Protein AF-X1CVM8-F1 (afdb_monomer_lite)

Organism: NCBI:txid412755

Foldseek 3Di:
DFDFDQDPNDTDRPVQLVQLVVLQVQLVVQLVQLVVQLVVLVVCVVVVHDRPVVSNVSSVVSNVSSPVSNVVSVVSNVVVVVVVVVVVVVVVVVVQQVQWDQDPPPRATHGHPDQAGPPPRHGD

Secondary structure (DSSP, 8-state):
-PPEEEETTEEEEHHHHHHHHHHHHHHHHHHHHHHHHHHHHHHHHHTTSPP-HHHHHHHHHHHHHHHHHHHHHHHHHHHHHHHHHHHHHHHHHHHHHHTPEEPTTT--EEPTT-SB-TTT--B-

pLDDT: mean 84.45, std 13.91, range [45.5, 97.38]

Sequence (124 aa):
MTVLATYGGKTVELRRQMIGLLFLSLGVLLLLTGLYWANIAAEETVEGLAADRPLLYSGLALAAMGFVVGVIGFFMLLLEYFRQTRDEKTEAWARQMAKWSECPECGHKNPPGFKYCGGCAVEL

Structure (mmCIF, N/CA/C/O backbone):
data_AF-X1CVM8-F1
#
_entry.id   AF-X1CVM8-F1
#
loop_
_atom_site.group_PDB
_atom_site.id
_atom_site.type_symbol
_atom_site.label_atom_id
_atom_site.label_alt_id
_atom_site.label_comp_id
_atom_site.label_asym_id
_atom_site.label_entity_id
_atom_site.label_seq_id
_atom_site.pdbx_PDB_ins_code
_atom_site.Cartn_x
_atom_site.Cartn_y
_atom_site.Cartn_z
_atom_site.occupancy
_atom_site.B_iso_or_equiv
_atom_site.auth_seq_id
_atom_site.auth_comp_id
_atom_site.auth_asym_id
_atom_site.auth_atom_id
_atom_site.pdbx_PDB_model_num
ATOM 1 N N . MET A 1 1 ? 10.966 -12.057 19.550 1.00 46.00 1 MET A N 1
ATOM 2 C CA . MET A 1 1 ? 11.123 -10.616 19.833 1.00 46.00 1 MET A CA 1
ATOM 3 C C . MET A 1 1 ? 10.453 -9.839 18.711 1.00 46.00 1 MET A C 1
ATOM 5 O O . MET A 1 1 ? 10.995 -9.765 17.615 1.00 46.00 1 MET A O 1
ATOM 9 N N . THR A 1 2 ? 9.228 -9.377 18.934 1.00 48.38 2 THR A N 1
ATOM 10 C CA . THR A 1 2 ? 8.484 -8.506 18.016 1.00 48.38 2 THR A CA 1
ATOM 11 C C . THR A 1 2 ? 8.937 -7.072 18.259 1.00 48.38 2 THR A C 1
ATOM 13 O O . THR A 1 2 ? 8.811 -6.561 19.366 1.00 48.38 2 THR A O 1
ATOM 16 N N . VAL A 1 3 ? 9.526 -6.440 17.244 1.00 53.19 3 VAL A N 1
ATOM 17 C CA . VAL A 1 3 ? 9.875 -5.017 17.303 1.00 53.19 3 VAL A CA 1
ATOM 18 C C . VAL A 1 3 ? 8.628 -4.244 16.890 1.00 53.19 3 VAL A C 1
ATOM 20 O O . VAL A 1 3 ? 8.136 -4.415 15.775 1.00 53.19 3 VAL A O 1
ATOM 23 N N . LEU A 1 4 ? 8.083 -3.452 17.807 1.00 51.94 4 LEU A N 1
ATOM 24 C CA . LEU A 1 4 ? 6.983 -2.532 17.538 1.00 51.94 4 LEU A CA 1
ATOM 25 C C . LEU A 1 4 ? 7.602 -1.166 17.252 1.00 51.94 4 LEU A C 1
ATOM 27 O O . LEU A 1 4 ? 8.305 -0.630 18.106 1.00 51.94 4 LEU A O 1
ATOM 31 N N . ALA A 1 5 ? 7.364 -0.612 16.064 1.00 53.44 5 ALA A N 1
ATOM 32 C CA . ALA A 1 5 ? 7.650 0.797 15.818 1.00 53.44 5 ALA A CA 1
ATOM 33 C C . ALA A 1 5 ? 6.342 1.580 15.870 1.00 53.44 5 ALA A C 1
ATOM 35 O O . ALA A 1 5 ? 5.317 1.152 15.331 1.00 53.44 5 ALA A O 1
ATOM 36 N N . THR A 1 6 ? 6.381 2.726 16.535 1.00 46.72 6 THR A N 1
ATOM 37 C CA . THR A 1 6 ? 5.269 3.667 16.613 1.00 46.72 6 THR A CA 1
ATOM 38 C C . THR A 1 6 ? 5.420 4.684 15.490 1.00 46.72 6 THR A C 1
ATOM 40 O O . THR A 1 6 ? 6.296 5.543 15.540 1.00 46.72 6 THR A O 1
ATOM 43 N N . TYR A 1 7 ? 4.561 4.601 14.475 1.00 45.50 7 TYR A N 1
ATOM 44 C CA . TYR A 1 7 ? 4.452 5.620 13.428 1.00 45.50 7 TYR A CA 1
ATOM 45 C C . TYR A 1 7 ? 3.064 6.257 13.542 1.00 45.50 7 TYR A C 1
ATOM 47 O O . TYR A 1 7 ? 2.054 5.554 13.512 1.00 45.50 7 TYR A O 1
ATOM 55 N N . GLY A 1 8 ? 2.992 7.571 13.776 1.00 49.44 8 GLY A N 1
ATOM 56 C CA . GLY A 1 8 ? 1.712 8.284 13.921 1.00 49.44 8 GLY A CA 1
ATOM 57 C C . GLY A 1 8 ? 0.816 7.801 15.075 1.00 49.44 8 GLY A C 1
ATOM 58 O O . GLY A 1 8 ? -0.404 7.867 14.967 1.00 49.44 8 GLY A O 1
ATOM 59 N N . GLY A 1 9 ? 1.396 7.274 16.161 1.00 53.06 9 GLY A N 1
ATOM 60 C CA . GLY A 1 9 ? 0.645 6.819 17.341 1.00 53.06 9 GLY A CA 1
ATOM 61 C C . GLY A 1 9 ? 0.039 5.413 17.243 1.00 53.06 9 GLY A C 1
ATOM 62 O O . GLY A 1 9 ? -0.608 4.975 18.190 1.00 53.06 9 GLY A O 1
ATOM 63 N N . LYS A 1 10 ? 0.267 4.675 16.148 1.00 55.75 10 LYS A N 1
ATOM 64 C CA . LYS A 1 10 ? -0.133 3.264 16.017 1.00 55.75 10 LYS A CA 1
ATOM 65 C C . LYS A 1 10 ? 1.099 2.359 16.140 1.00 55.75 10 LYS A C 1
ATOM 67 O O . LYS A 1 10 ? 2.115 2.596 15.488 1.00 55.75 10 LYS A O 1
ATOM 72 N N . THR A 1 11 ? 1.020 1.336 16.992 1.00 58.53 11 THR A N 1
ATOM 73 C CA . THR A 1 11 ? 2.029 0.271 17.095 1.00 58.53 11 THR A CA 1
ATOM 74 C C . THR A 1 11 ? 1.839 -0.687 15.929 1.00 58.53 11 THR A C 1
ATOM 76 O O . THR A 1 11 ? 0.836 -1.399 15.873 1.00 58.53 11 THR A O 1
ATOM 79 N N . VAL A 1 12 ? 2.774 -0.694 14.985 1.00 59.91 12 VAL A N 1
ATOM 80 C CA . VAL A 1 12 ? 2.725 -1.595 13.828 1.00 59.91 12 VAL A CA 1
ATOM 81 C C . VAL A 1 12 ? 3.747 -2.707 14.050 1.00 59.91 12 VAL A C 1
ATOM 83 O O . VAL A 1 12 ? 4.876 -2.434 14.470 1.00 59.91 12 VAL A O 1
ATOM 86 N N . GLU A 1 13 ? 3.374 -3.965 13.792 1.00 64.19 13 GLU A N 1
ATOM 87 C CA . GLU A 1 13 ? 4.339 -5.070 13.764 1.00 64.19 13 GLU A CA 1
ATOM 88 C C . GLU A 1 13 ? 5.354 -4.824 12.639 1.00 64.19 13 GLU A C 1
ATOM 90 O O . GLU A 1 13 ? 5.095 -5.078 11.458 1.00 64.19 13 GLU A O 1
ATOM 95 N N . LEU A 1 14 ? 6.539 -4.340 13.017 1.00 61.53 14 LEU A N 1
ATOM 96 C CA . LEU A 1 14 ? 7.576 -3.893 12.085 1.00 61.53 14 LEU A CA 1
ATOM 97 C C . LEU A 1 14 ? 8.014 -5.013 11.131 1.00 61.53 14 LEU A C 1
ATOM 99 O O . LEU A 1 14 ? 8.297 -4.781 9.958 1.00 61.53 14 LEU A O 1
ATOM 103 N N . ARG A 1 15 ? 7.993 -6.259 11.621 1.00 64.75 15 ARG A N 1
ATOM 104 C CA . ARG A 1 15 ? 8.410 -7.457 10.882 1.00 64.75 15 ARG A CA 1
ATOM 105 C C . ARG A 1 15 ? 7.601 -7.688 9.604 1.00 64.75 15 ARG A C 1
ATOM 107 O O . ARG A 1 15 ? 8.144 -8.222 8.641 1.00 64.75 15 ARG A O 1
ATOM 114 N N . ARG A 1 16 ? 6.319 -7.312 9.588 1.00 65.06 16 ARG A N 1
ATOM 115 C CA . ARG A 1 16 ? 5.413 -7.614 8.471 1.00 65.06 16 ARG A CA 1
ATOM 116 C C . ARG A 1 16 ? 5.489 -6.575 7.354 1.00 65.06 16 ARG A C 1
ATOM 118 O O . ARG A 1 16 ? 5.431 -6.940 6.185 1.00 65.06 16 ARG A O 1
ATOM 125 N N . GLN A 1 17 ? 5.718 -5.308 7.702 1.00 73.44 17 GLN A N 1
ATOM 126 C CA . GLN A 1 17 ? 5.896 -4.231 6.719 1.00 73.44 17 GLN A CA 1
ATOM 127 C C . GLN A 1 17 ? 7.284 -4.217 6.069 1.00 73.44 17 GLN A C 1
ATOM 129 O O . GLN A 1 17 ? 7.436 -3.731 4.949 1.00 73.44 17 GLN A O 1
ATOM 134 N N . MET A 1 18 ? 8.287 -4.807 6.726 1.00 82.06 18 MET A N 1
ATOM 135 C CA . MET A 1 18 ? 9.641 -4.901 6.181 1.00 82.06 18 MET A CA 1
ATOM 136 C C . MET A 1 18 ? 9.696 -5.600 4.820 1.00 82.06 18 MET A C 1
ATOM 138 O O . MET A 1 18 ? 10.467 -5.171 3.975 1.00 82.06 18 MET A O 1
ATOM 142 N N . ILE A 1 19 ? 8.886 -6.636 4.573 1.00 87.69 19 ILE A N 1
ATOM 143 C CA . ILE A 1 19 ? 8.943 -7.380 3.303 1.00 87.69 19 ILE A CA 1
ATOM 144 C C . ILE A 1 19 ? 8.546 -6.473 2.135 1.00 87.69 19 ILE A C 1
ATOM 146 O O . ILE A 1 19 ? 9.328 -6.305 1.207 1.00 87.69 19 ILE A O 1
ATOM 150 N N . GLY A 1 20 ? 7.378 -5.829 2.197 1.00 88.44 20 GLY A N 1
ATOM 151 C CA . GLY A 1 20 ? 6.937 -4.926 1.129 1.00 88.44 20 GLY A CA 1
ATOM 152 C C . GLY A 1 20 ? 7.916 -3.769 0.900 1.00 88.44 20 GLY A C 1
ATOM 153 O O . GLY A 1 20 ? 8.228 -3.440 -0.243 1.00 88.44 20 GLY A O 1
ATOM 154 N N . LEU A 1 21 ? 8.480 -3.221 1.982 1.00 91.56 21 LEU A N 1
ATOM 155 C CA . LEU A 1 21 ? 9.488 -2.162 1.914 1.00 91.56 21 LEU A CA 1
ATOM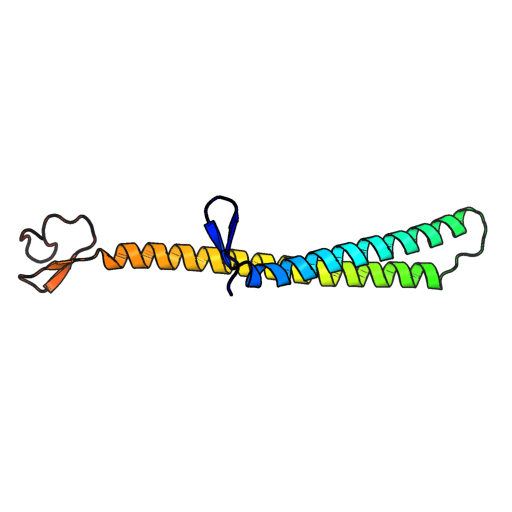 156 C C . LEU A 1 21 ? 10.803 -2.633 1.266 1.00 91.56 21 LEU A C 1
ATOM 158 O O . LEU A 1 21 ? 11.393 -1.892 0.487 1.00 91.56 21 LEU A O 1
ATOM 162 N N . LEU A 1 22 ? 11.249 -3.859 1.563 1.00 92.38 22 LEU A N 1
ATOM 163 C CA . LEU A 1 22 ? 12.454 -4.461 0.983 1.00 92.38 22 LEU A CA 1
ATOM 164 C C . LEU A 1 22 ? 12.300 -4.710 -0.519 1.00 92.38 22 LEU A C 1
ATOM 166 O O . LEU A 1 22 ? 13.210 -4.413 -1.285 1.00 92.38 22 LEU A O 1
ATOM 170 N N . PHE A 1 23 ? 11.152 -5.233 -0.954 1.00 93.75 23 PHE A N 1
ATOM 171 C CA . PHE A 1 23 ? 10.882 -5.419 -2.382 1.00 93.75 23 PHE A CA 1
ATOM 172 C C . PHE A 1 23 ? 10.791 -4.075 -3.108 1.00 93.75 23 PHE A C 1
ATOM 174 O O . PHE A 1 23 ? 11.343 -3.925 -4.195 1.00 93.75 23 PHE A O 1
ATOM 181 N N . LEU A 1 24 ? 10.160 -3.074 -2.488 1.00 93.56 24 LEU A N 1
ATOM 182 C CA . LEU A 1 24 ? 10.090 -1.731 -3.053 1.00 93.56 24 LEU A CA 1
ATOM 183 C C . LEU A 1 24 ? 11.488 -1.112 -3.208 1.00 93.56 24 LEU A C 1
ATOM 185 O O . LEU A 1 24 ? 11.818 -0.616 -4.283 1.00 93.56 24 LEU A O 1
ATOM 189 N N . SER A 1 25 ? 12.324 -1.170 -2.167 1.00 93.69 25 SER A N 1
ATOM 190 C CA . SER A 1 25 ? 13.670 -0.588 -2.201 1.00 93.69 25 SER A CA 1
ATOM 191 C C . SER A 1 25 ? 14.597 -1.319 -3.173 1.00 93.69 25 SER A C 1
ATOM 193 O O . SER A 1 25 ? 15.303 -0.667 -3.942 1.00 93.69 25 SER A O 1
ATOM 195 N N . LEU A 1 26 ? 14.552 -2.655 -3.203 1.00 95.88 26 LEU A N 1
ATOM 196 C CA . LEU A 1 26 ? 15.301 -3.463 -4.165 1.00 95.88 26 LEU A CA 1
ATOM 197 C C . LEU A 1 26 ? 14.871 -3.156 -5.605 1.00 95.88 26 LEU A C 1
ATOM 199 O O . LEU A 1 26 ? 15.721 -2.994 -6.479 1.00 95.88 26 LEU A O 1
ATOM 203 N N . GLY A 1 27 ? 13.563 -3.034 -5.846 1.00 95.19 27 GLY A N 1
ATOM 204 C CA . GLY A 1 27 ? 13.022 -2.674 -7.153 1.00 95.19 27 GLY A CA 1
ATOM 205 C C . GLY A 1 27 ? 13.506 -1.306 -7.632 1.00 95.19 27 GLY A C 1
ATOM 206 O O . GLY A 1 27 ? 13.991 -1.186 -8.756 1.00 95.19 27 GLY A O 1
ATOM 207 N N . VAL A 1 28 ? 13.464 -0.291 -6.762 1.00 96.38 28 VAL A N 1
ATOM 208 C CA . VAL A 1 28 ? 13.986 1.055 -7.063 1.00 96.38 28 VAL A CA 1
ATOM 209 C C . VAL A 1 28 ? 15.488 1.018 -7.352 1.00 96.38 28 VAL A C 1
ATOM 211 O O . VAL A 1 28 ? 15.936 1.636 -8.315 1.00 96.38 28 VAL A O 1
ATOM 214 N N . LEU A 1 29 ? 16.268 0.269 -6.569 1.00 96.94 29 LEU A N 1
ATOM 215 C CA . LEU A 1 29 ? 17.712 0.152 -6.777 1.00 96.94 29 LEU A CA 1
ATOM 216 C C . LEU A 1 29 ? 18.041 -0.464 -8.144 1.00 96.94 29 LEU A C 1
ATOM 218 O O . LEU A 1 29 ? 18.878 0.068 -8.873 1.00 96.94 29 LEU A O 1
ATOM 222 N N . LEU A 1 30 ? 17.368 -1.556 -8.510 1.00 95.75 30 LEU A N 1
ATOM 223 C CA . LEU A 1 30 ? 17.541 -2.213 -9.809 1.00 95.75 30 LEU A CA 1
ATOM 224 C C . LEU A 1 30 ? 17.087 -1.317 -10.967 1.00 95.75 30 LEU A C 1
ATOM 226 O O . LEU A 1 30 ? 17.775 -1.250 -11.984 1.00 95.75 30 LEU A O 1
ATOM 230 N N . LEU A 1 31 ? 15.977 -0.593 -10.794 1.00 95.56 31 LEU A N 1
ATOM 231 C CA . LEU A 1 31 ? 15.465 0.362 -11.776 1.00 95.56 31 LEU A CA 1
ATOM 232 C C . LEU A 1 31 ? 16.504 1.445 -12.081 1.00 95.56 31 LEU A C 1
ATOM 234 O O . LEU A 1 31 ? 16.867 1.649 -13.237 1.00 95.56 31 LEU A O 1
ATOM 238 N N . LEU A 1 32 ? 16.995 2.118 -11.037 1.00 96.88 32 LEU A N 1
ATOM 239 C CA . LEU A 1 32 ? 17.968 3.201 -11.166 1.00 96.88 32 LEU A CA 1
ATOM 240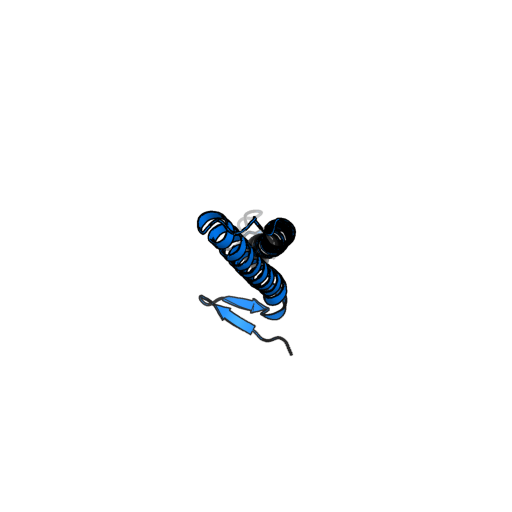 C C . LEU A 1 32 ? 19.292 2.700 -11.737 1.00 96.88 32 LEU A C 1
ATOM 242 O O . LEU A 1 32 ? 19.869 3.350 -12.603 1.00 96.88 32 LEU A O 1
ATOM 246 N N . THR A 1 33 ? 19.740 1.522 -11.301 1.00 94.50 33 THR A N 1
ATOM 247 C CA . THR A 1 33 ? 20.966 0.905 -11.816 1.00 94.50 33 THR A CA 1
ATOM 248 C C . THR A 1 33 ? 20.823 0.565 -13.301 1.00 94.50 33 THR A C 1
ATOM 250 O O . THR A 1 33 ? 21.708 0.884 -14.087 1.00 94.50 33 THR A O 1
ATOM 253 N N . GLY A 1 34 ? 19.701 -0.028 -13.717 1.00 92.81 34 GLY A N 1
ATOM 254 C CA . GLY A 1 34 ? 19.442 -0.339 -15.125 1.00 92.81 34 GLY A CA 1
ATOM 255 C C . GLY A 1 34 ? 19.361 0.904 -16.012 1.00 92.81 34 GLY A C 1
ATOM 256 O O . GLY A 1 34 ? 19.974 0.940 -17.077 1.00 92.81 34 GLY A O 1
ATOM 257 N N . LEU A 1 35 ? 18.665 1.949 -15.547 1.00 94.06 35 LEU A N 1
ATOM 258 C CA . LEU A 1 35 ? 18.577 3.233 -16.251 1.00 94.06 35 LEU A CA 1
ATOM 259 C C . LEU A 1 35 ? 19.936 3.929 -16.362 1.00 94.06 35 LEU A C 1
ATOM 261 O O . LEU A 1 35 ? 20.231 4.505 -17.403 1.00 94.06 35 LEU A O 1
ATOM 265 N N . TYR A 1 36 ? 20.772 3.845 -15.325 1.00 94.75 36 TYR A N 1
ATOM 266 C CA . TYR A 1 36 ? 22.128 4.391 -15.343 1.00 94.75 36 TYR A CA 1
ATOM 267 C C . TYR A 1 36 ? 22.983 3.752 -16.445 1.00 94.75 36 TYR A C 1
ATOM 269 O O . TYR A 1 36 ? 23.554 4.464 -17.268 1.00 94.75 36 TYR A O 1
ATOM 277 N N . TRP A 1 37 ? 23.009 2.417 -16.523 1.00 90.12 37 TRP A N 1
ATOM 278 C CA . TRP A 1 37 ? 23.749 1.708 -17.575 1.00 90.12 37 TRP A CA 1
ATOM 279 C C . TRP A 1 37 ? 23.185 1.967 -18.974 1.00 90.12 37 TRP A C 1
ATOM 281 O O . TRP A 1 37 ? 23.950 2.146 -19.919 1.00 90.12 37 TRP A O 1
ATOM 291 N N . ALA A 1 38 ? 21.858 2.038 -19.111 1.00 88.88 38 ALA A N 1
ATOM 292 C CA . ALA A 1 38 ? 21.229 2.390 -20.381 1.00 88.88 38 ALA A CA 1
ATOM 293 C C . ALA A 1 38 ? 21.589 3.819 -20.826 1.00 88.88 38 ALA A C 1
ATOM 295 O O . ALA A 1 38 ? 21.789 4.046 -22.016 1.00 88.88 38 ALA A O 1
ATOM 296 N N . ASN A 1 39 ? 21.702 4.762 -19.883 1.00 90.69 39 ASN A N 1
ATOM 297 C CA . ASN A 1 39 ? 22.106 6.135 -20.175 1.00 90.69 39 ASN A CA 1
ATOM 298 C C . ASN A 1 39 ? 23.563 6.213 -20.651 1.00 90.69 39 ASN A C 1
ATOM 300 O O . ASN A 1 39 ? 23.819 6.839 -21.672 1.00 90.69 39 ASN A O 1
ATOM 304 N N . ILE A 1 40 ? 24.491 5.516 -19.982 1.00 88.12 40 ILE A N 1
ATOM 305 C CA . ILE A 1 40 ? 25.898 5.434 -20.421 1.00 88.12 40 ILE A CA 1
ATOM 306 C C . ILE A 1 40 ? 25.987 4.882 -21.848 1.00 88.12 40 ILE A C 1
ATOM 308 O O . ILE A 1 40 ? 26.605 5.492 -22.715 1.00 88.12 40 ILE A O 1
ATOM 312 N N . ALA A 1 41 ? 25.308 3.762 -22.116 1.00 84.69 41 ALA A N 1
ATOM 313 C CA . ALA A 1 41 ? 25.314 3.153 -23.444 1.00 84.69 41 ALA A CA 1
ATOM 314 C C . ALA A 1 41 ? 24.702 4.069 -24.519 1.00 84.69 41 ALA A C 1
ATOM 316 O O . ALA A 1 41 ? 25.077 3.983 -25.686 1.00 84.69 41 ALA A O 1
ATOM 317 N N . ALA A 1 42 ? 23.748 4.930 -24.145 1.00 82.81 42 ALA A N 1
ATOM 318 C CA . ALA A 1 42 ? 23.156 5.911 -25.046 1.00 82.81 42 ALA A CA 1
ATOM 319 C C . ALA A 1 42 ? 24.116 7.072 -25.346 1.00 82.81 42 ALA A C 1
ATOM 321 O O . ALA A 1 42 ? 24.210 7.477 -26.504 1.00 82.81 42 ALA A O 1
ATOM 322 N N . GLU A 1 43 ? 24.845 7.578 -24.350 1.00 79.75 43 GLU A N 1
ATOM 323 C CA . GLU A 1 43 ? 25.826 8.663 -24.515 1.00 79.75 43 GLU A CA 1
ATOM 324 C C . GLU A 1 43 ? 26.946 8.275 -25.493 1.00 79.75 43 GLU A C 1
ATOM 326 O O . GLU A 1 43 ? 27.260 9.049 -26.400 1.00 79.75 43 GLU A O 1
ATOM 331 N N . GLU A 1 44 ? 27.441 7.034 -25.425 1.00 73.44 44 GLU A N 1
ATOM 332 C CA . GLU A 1 44 ? 28.454 6.512 -26.359 1.00 73.44 44 GLU A CA 1
ATOM 333 C C . GLU A 1 44 ? 27.993 6.529 -27.830 1.00 73.44 44 GLU A C 1
ATOM 335 O O . GLU A 1 44 ? 28.810 6.661 -28.744 1.00 73.44 44 GLU A O 1
ATOM 340 N N . THR A 1 45 ? 26.681 6.457 -28.087 1.00 65.81 45 THR A N 1
ATOM 341 C CA . THR A 1 45 ? 26.135 6.518 -29.456 1.00 65.81 45 THR A CA 1
ATOM 342 C C . THR A 1 45 ? 26.210 7.913 -30.073 1.00 65.81 45 THR A C 1
ATOM 344 O O . THR A 1 45 ? 26.292 8.045 -31.296 1.00 65.81 45 THR A O 1
ATOM 347 N N . VAL A 1 46 ? 26.169 8.956 -29.239 1.00 66.19 46 VAL A N 1
ATOM 348 C CA . VAL A 1 46 ? 26.116 10.356 -29.681 1.00 66.19 46 VAL A CA 1
ATOM 349 C C . VAL A 1 46 ? 27.510 10.850 -30.070 1.00 66.19 46 VAL A C 1
ATOM 351 O O . VAL A 1 46 ? 27.644 11.673 -30.974 1.00 66.19 46 VAL A O 1
ATOM 354 N N . GLU A 1 47 ? 28.553 10.290 -29.453 1.00 72.38 47 GLU A N 1
ATOM 355 C CA . GLU A 1 47 ? 29.959 10.604 -29.738 1.00 72.38 47 GLU A CA 1
ATOM 356 C C . GLU A 1 47 ? 30.507 9.901 -30.997 1.00 72.38 47 GLU A C 1
ATOM 358 O O . GLU A 1 47 ? 31.678 10.052 -31.345 1.00 72.38 47 GLU A O 1
ATOM 363 N N . GLY A 1 48 ? 29.667 9.155 -31.725 1.00 56.34 48 GLY A N 1
ATOM 364 C CA . GLY A 1 48 ? 30.054 8.471 -32.961 1.00 56.34 48 GLY A CA 1
ATOM 365 C C . GLY A 1 48 ? 30.770 7.133 -32.748 1.00 56.3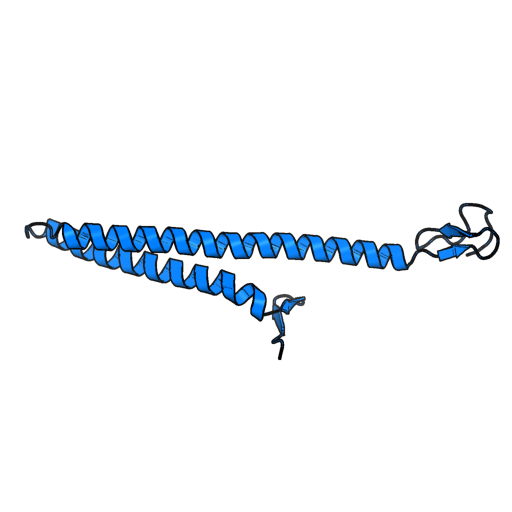4 48 GLY A C 1
ATOM 366 O O . GLY A 1 48 ? 31.228 6.535 -33.727 1.00 56.34 48 GLY A O 1
ATOM 367 N N . LEU A 1 49 ? 30.837 6.628 -31.509 1.00 63.22 49 LEU A N 1
ATOM 368 C CA . LEU A 1 49 ? 31.161 5.227 -31.247 1.00 63.22 49 LEU A CA 1
ATOM 369 C C . LEU A 1 49 ? 29.966 4.351 -31.658 1.00 63.22 49 LEU A C 1
ATOM 371 O O . LEU A 1 49 ? 28.801 4.701 -31.459 1.00 63.22 49 LEU A O 1
ATOM 375 N N . ALA A 1 50 ? 30.242 3.199 -32.273 1.00 63.41 50 ALA A N 1
ATOM 376 C CA . ALA A 1 50 ? 29.192 2.242 -32.600 1.00 63.41 50 ALA A CA 1
ATOM 377 C C . ALA A 1 50 ? 28.488 1.823 -31.304 1.00 63.41 50 ALA A C 1
ATOM 379 O O . ALA A 1 50 ? 29.131 1.282 -30.412 1.00 63.41 50 ALA A O 1
ATOM 380 N N . ALA A 1 51 ? 27.180 2.081 -31.221 1.00 65.19 51 ALA A N 1
ATOM 381 C CA . ALA A 1 51 ? 26.372 1.774 -30.050 1.00 65.19 51 ALA A CA 1
ATOM 382 C C . ALA A 1 51 ? 26.637 0.352 -29.544 1.00 65.19 51 ALA A C 1
ATOM 384 O O . ALA A 1 51 ? 26.381 -0.610 -30.283 1.00 65.19 51 ALA A O 1
ATOM 385 N N . ASP A 1 52 ? 27.075 0.212 -28.289 1.00 76.25 52 ASP A N 1
ATOM 386 C CA . ASP A 1 52 ? 27.176 -1.091 -27.638 1.00 76.25 52 ASP A CA 1
ATOM 387 C C . ASP A 1 52 ? 25.764 -1.586 -27.281 1.00 76.25 52 ASP A C 1
ATOM 389 O O . ASP A 1 52 ? 25.276 -1.517 -26.151 1.00 76.25 52 ASP A O 1
ATOM 393 N N . ARG A 1 53 ? 25.044 -2.045 -28.314 1.00 81.31 53 ARG A N 1
ATOM 394 C CA . ARG A 1 53 ? 23.673 -2.566 -28.230 1.00 81.31 53 ARG A CA 1
ATOM 395 C C . ARG A 1 53 ? 23.466 -3.558 -27.074 1.00 81.31 53 ARG A C 1
ATOM 397 O O . ARG A 1 53 ? 22.430 -3.439 -26.420 1.00 81.31 53 ARG A O 1
ATOM 404 N N . PRO A 1 54 ? 24.362 -4.528 -26.785 1.00 86.50 54 PRO A N 1
ATOM 405 C CA . PRO A 1 54 ? 24.163 -5.427 -25.647 1.00 86.50 54 PRO A CA 1
ATOM 406 C C . PRO A 1 54 ? 24.177 -4.699 -24.295 1.00 86.50 54 PRO A C 1
ATOM 408 O O . PRO A 1 54 ? 23.393 -5.067 -23.415 1.00 86.50 54 PRO A O 1
ATOM 411 N N . LEU A 1 55 ? 24.986 -3.648 -24.126 1.00 86.56 55 LEU A N 1
ATOM 412 C CA . LEU A 1 55 ? 24.994 -2.846 -22.901 1.00 86.56 55 LEU A CA 1
ATOM 413 C C . LEU A 1 55 ? 23.677 -2.073 -22.735 1.00 86.56 55 LEU A C 1
ATOM 415 O O . LEU A 1 55 ? 23.061 -2.113 -21.669 1.00 86.56 55 LEU A O 1
ATOM 419 N N . LEU A 1 56 ? 23.168 -1.479 -23.818 1.00 88.00 56 LEU A N 1
ATOM 420 C CA . LEU A 1 56 ? 21.872 -0.793 -23.810 1.00 88.00 56 LEU A CA 1
ATOM 421 C C . LEU A 1 56 ? 20.710 -1.747 -23.467 1.00 88.00 56 LEU A C 1
ATOM 423 O O . LEU A 1 56 ? 19.879 -1.439 -22.609 1.00 88.00 56 LEU A O 1
ATOM 427 N N . TYR A 1 57 ? 20.649 -2.921 -24.109 1.00 89.56 57 TYR A N 1
ATOM 428 C CA . TYR A 1 57 ? 19.580 -3.897 -23.862 1.00 89.56 57 TYR A CA 1
ATOM 429 C C . TYR A 1 57 ? 19.647 -4.505 -22.459 1.00 89.56 57 TYR A C 1
ATOM 431 O O . TYR A 1 57 ? 18.602 -4.714 -21.842 1.00 89.56 57 TYR A O 1
ATOM 439 N N . SER A 1 58 ? 20.845 -4.777 -21.939 1.00 89.31 58 SER A N 1
ATOM 440 C CA . SER A 1 58 ? 21.005 -5.302 -20.578 1.00 89.31 58 SER A CA 1
ATOM 441 C C . SER A 1 58 ? 20.620 -4.270 -19.511 1.00 89.31 58 SER A C 1
ATOM 443 O O . SER A 1 58 ? 19.923 -4.628 -18.559 1.00 89.31 58 SER A O 1
ATOM 445 N N . GLY A 1 59 ? 20.957 -2.988 -19.705 1.00 90.25 59 GLY A N 1
ATOM 446 C CA . GLY A 1 59 ? 20.506 -1.891 -18.840 1.00 90.25 59 GLY A CA 1
ATOM 447 C C . GLY A 1 59 ? 18.980 -1.748 -18.817 1.00 90.25 59 GLY A C 1
ATOM 448 O O . GLY A 1 59 ? 18.366 -1.744 -17.746 1.00 90.25 59 GLY A O 1
ATOM 449 N N . LEU A 1 60 ? 18.342 -1.737 -19.992 1.00 93.31 60 LEU A N 1
ATOM 450 C CA . LEU A 1 60 ? 16.877 -1.705 -20.110 1.00 93.31 60 LEU A CA 1
ATOM 451 C C . LEU A 1 60 ? 16.207 -2.936 -19.482 1.00 93.31 60 LEU A C 1
ATOM 453 O O . LEU A 1 60 ? 15.188 -2.800 -18.803 1.00 93.31 60 LEU A O 1
ATOM 457 N N . ALA A 1 61 ? 16.778 -4.129 -19.666 1.00 93.75 61 ALA A N 1
ATOM 458 C CA . ALA A 1 61 ? 16.266 -5.354 -19.058 1.00 93.75 61 ALA A CA 1
ATOM 459 C C . ALA A 1 61 ? 16.336 -5.297 -17.524 1.00 93.75 61 ALA A C 1
ATOM 461 O O . ALA A 1 61 ? 15.359 -5.636 -16.853 1.00 93.75 61 ALA A O 1
ATOM 462 N N . LEU A 1 62 ? 17.450 -4.817 -16.963 1.00 94.12 62 LEU A N 1
ATOM 463 C CA . LEU A 1 62 ? 17.606 -4.647 -15.518 1.00 94.12 62 LEU A CA 1
ATOM 464 C C . LEU A 1 62 ? 16.615 -3.613 -14.965 1.00 94.12 62 LEU A C 1
ATOM 466 O O . LEU A 1 62 ? 15.998 -3.844 -13.923 1.00 94.12 62 LEU A O 1
ATOM 470 N N . ALA A 1 63 ? 16.400 -2.516 -15.698 1.00 93.62 63 ALA A N 1
ATOM 471 C CA . ALA A 1 63 ? 15.419 -1.503 -15.330 1.00 93.62 63 ALA A CA 1
ATOM 472 C C . ALA A 1 63 ? 13.994 -2.079 -15.308 1.00 93.62 63 ALA A C 1
ATOM 474 O O . ALA A 1 63 ? 13.255 -1.886 -14.340 1.00 93.62 63 ALA A O 1
ATOM 475 N N . ALA A 1 64 ? 13.623 -2.854 -16.330 1.00 96.00 64 ALA A N 1
ATOM 476 C CA . ALA A 1 64 ? 12.326 -3.520 -16.397 1.00 96.00 64 ALA A CA 1
ATOM 477 C C . ALA A 1 64 ? 12.120 -4.509 -15.236 1.00 96.00 64 ALA A C 1
ATOM 479 O O . ALA A 1 64 ? 11.049 -4.526 -14.626 1.00 96.00 64 ALA A O 1
ATOM 480 N N . MET A 1 65 ? 13.145 -5.288 -14.873 1.00 96.00 65 MET A N 1
ATOM 481 C CA . MET A 1 65 ? 13.085 -6.166 -13.697 1.00 96.00 65 MET A CA 1
ATOM 482 C C . MET A 1 65 ? 12.887 -5.365 -12.408 1.00 96.00 65 MET A C 1
ATOM 484 O O . MET A 1 65 ? 12.020 -5.708 -11.603 1.00 96.00 65 MET A O 1
ATOM 488 N N . GLY A 1 66 ? 13.638 -4.273 -12.232 1.00 93.31 66 GLY A N 1
ATOM 489 C CA . GLY A 1 66 ? 13.486 -3.378 -11.086 1.00 93.31 66 GLY A CA 1
ATOM 490 C C . GLY A 1 66 ? 12.077 -2.802 -10.965 1.00 93.31 66 GLY A C 1
ATOM 491 O O . GLY A 1 66 ? 11.498 -2.812 -9.877 1.00 93.31 66 GLY A O 1
ATOM 492 N N . PHE A 1 67 ? 11.474 -2.398 -12.086 1.00 96.19 67 PHE A N 1
ATOM 493 C CA . PHE A 1 67 ? 10.086 -1.936 -12.119 1.00 96.19 67 PHE A CA 1
ATOM 494 C C . PHE A 1 67 ? 9.107 -3.011 -11.630 1.00 96.19 67 PHE A C 1
ATOM 496 O O . PHE A 1 67 ? 8.302 -2.746 -10.738 1.00 96.19 67 PHE A O 1
ATOM 503 N N . VAL A 1 68 ? 9.196 -4.238 -12.156 1.00 97.38 68 VAL A N 1
ATOM 504 C CA . VAL A 1 68 ? 8.304 -5.344 -11.760 1.00 97.38 68 VAL A CA 1
ATOM 505 C C . VAL A 1 68 ? 8.444 -5.658 -10.268 1.00 97.38 68 VAL A C 1
ATOM 507 O O . VAL A 1 68 ? 7.441 -5.755 -9.560 1.00 97.38 68 VAL A O 1
ATOM 510 N N . VAL A 1 69 ? 9.678 -5.759 -9.768 1.00 95.19 69 VAL A N 1
ATOM 511 C CA . VAL A 1 69 ? 9.959 -6.014 -8.345 1.00 95.19 69 VAL A CA 1
ATOM 512 C C . VAL A 1 69 ? 9.412 -4.885 -7.464 1.00 95.19 69 VAL A C 1
ATOM 514 O O . VAL A 1 69 ? 8.783 -5.152 -6.437 1.00 95.19 69 VAL A O 1
ATOM 517 N N . GLY A 1 70 ? 9.576 -3.631 -7.892 1.00 93.56 70 GLY A N 1
ATOM 518 C CA . GLY A 1 70 ? 9.053 -2.459 -7.192 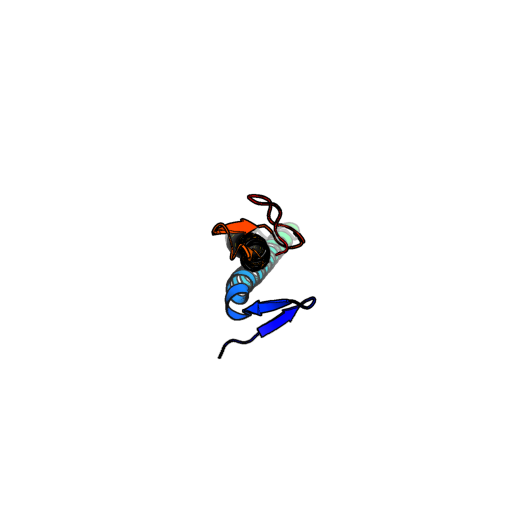1.00 93.56 70 GLY A CA 1
ATOM 519 C C . GLY A 1 70 ? 7.524 -2.440 -7.129 1.00 93.56 70 GLY A C 1
ATOM 520 O O . GLY A 1 70 ? 6.959 -2.205 -6.060 1.00 93.56 70 GLY A O 1
ATOM 521 N N . VAL A 1 71 ? 6.845 -2.759 -8.237 1.00 96.31 71 VAL A N 1
ATOM 522 C CA . VAL A 1 71 ? 5.375 -2.860 -8.289 1.00 96.31 71 VAL A CA 1
ATOM 523 C C . VAL A 1 71 ? 4.866 -3.968 -7.368 1.00 96.31 71 VAL A C 1
ATOM 525 O O . VAL A 1 71 ? 3.885 -3.756 -6.655 1.00 96.31 71 VAL A O 1
ATOM 528 N N . ILE A 1 72 ? 5.545 -5.119 -7.318 1.00 95.81 72 ILE A N 1
ATOM 529 C CA . ILE A 1 72 ? 5.204 -6.200 -6.380 1.00 95.81 72 ILE A CA 1
ATOM 530 C C . ILE A 1 72 ? 5.325 -5.706 -4.933 1.00 95.81 72 ILE A C 1
ATOM 532 O O . ILE A 1 72 ? 4.381 -5.862 -4.157 1.00 95.81 72 ILE A O 1
ATOM 536 N N . GLY A 1 73 ? 6.441 -5.063 -4.575 1.00 92.12 73 GLY A N 1
ATOM 537 C CA . GLY A 1 73 ? 6.645 -4.505 -3.234 1.00 92.12 73 GLY A CA 1
ATOM 538 C C . GLY A 1 73 ? 5.580 -3.477 -2.848 1.00 92.12 73 GLY A C 1
ATOM 539 O O . GLY A 1 73 ? 5.005 -3.552 -1.758 1.00 92.12 73 GLY A O 1
ATOM 540 N N . PHE A 1 74 ? 5.243 -2.572 -3.770 1.00 93.69 74 PHE A N 1
ATOM 541 C CA . PHE A 1 74 ? 4.169 -1.596 -3.589 1.00 93.69 74 PHE A CA 1
ATOM 542 C C . PHE A 1 74 ? 2.806 -2.269 -3.378 1.00 93.69 74 PHE A C 1
ATOM 544 O O . PHE A 1 74 ? 2.076 -1.914 -2.451 1.00 93.69 74 PHE A O 1
ATOM 551 N N . PHE A 1 75 ? 2.468 -3.271 -4.191 1.00 95.44 75 PHE A N 1
ATOM 552 C CA . PHE A 1 75 ? 1.192 -3.971 -4.075 1.00 95.44 75 PHE A CA 1
ATOM 553 C C . PHE A 1 75 ? 1.085 -4.753 -2.759 1.00 95.44 75 PHE A C 1
ATOM 555 O O . PHE A 1 75 ? 0.030 -4.743 -2.127 1.00 95.44 75 PHE A O 1
ATOM 562 N N . MET A 1 76 ? 2.177 -5.364 -2.287 1.00 92.31 76 MET A N 1
ATOM 563 C CA . MET A 1 76 ? 2.210 -6.009 -0.968 1.00 92.31 76 MET A CA 1
ATOM 564 C C . MET A 1 76 ? 1.949 -5.010 0.168 1.00 92.31 76 MET A C 1
ATOM 566 O O . MET A 1 76 ? 1.164 -5.312 1.068 1.00 92.31 76 MET A O 1
ATOM 570 N N . LEU A 1 77 ? 2.550 -3.814 0.116 1.00 91.19 77 LEU A N 1
ATOM 571 C CA . LEU A 1 77 ? 2.272 -2.745 1.086 1.00 91.19 77 LEU A CA 1
ATOM 572 C C . LEU A 1 77 ? 0.807 -2.300 1.032 1.00 91.19 77 LEU A C 1
ATOM 574 O O . LEU A 1 77 ? 0.178 -2.120 2.074 1.00 91.19 77 LEU A O 1
ATOM 578 N N . LEU A 1 78 ? 0.250 -2.166 -0.172 1.00 91.44 78 LEU A N 1
ATOM 579 C CA . LEU A 1 78 ? -1.134 -1.749 -0.372 1.00 91.44 78 LEU A CA 1
ATOM 580 C C . LEU A 1 78 ? -2.132 -2.788 0.166 1.00 91.44 78 LEU A C 1
ATOM 582 O O . LEU A 1 78 ? -3.097 -2.434 0.845 1.00 91.44 78 LEU A O 1
ATOM 586 N N . LEU A 1 79 ? -1.893 -4.077 -0.089 1.00 91.50 79 LEU A N 1
ATOM 587 C CA . LEU A 1 79 ? -2.712 -5.160 0.456 1.00 91.50 79 LEU A CA 1
ATOM 588 C C . LEU A 1 79 ? -2.663 -5.196 1.985 1.00 91.50 79 LEU A C 1
ATOM 590 O O . LEU A 1 79 ? -3.703 -5.376 2.621 1.00 91.50 79 LEU A O 1
ATOM 594 N N . GLU A 1 80 ? -1.484 -5.000 2.579 1.00 88.44 80 GLU A N 1
ATOM 595 C CA . GLU A 1 80 ? -1.352 -4.957 4.036 1.00 88.44 80 GLU A CA 1
ATOM 596 C C . GLU A 1 80 ? -2.049 -3.723 4.621 1.00 88.44 80 GLU A C 1
ATOM 598 O O . GLU A 1 80 ? -2.755 -3.840 5.621 1.00 88.44 80 GLU A O 1
ATOM 603 N N . TYR A 1 81 ? -1.955 -2.566 3.960 1.00 86.50 81 TYR A N 1
ATOM 604 C CA . TYR A 1 81 ? -2.715 -1.372 4.334 1.00 86.50 81 TYR A CA 1
ATOM 605 C C . TYR A 1 81 ? -4.229 -1.644 4.341 1.00 86.50 81 TYR A C 1
ATOM 607 O O . TYR A 1 81 ? -4.925 -1.367 5.324 1.00 86.50 81 TYR A O 1
ATOM 615 N N . PHE A 1 82 ? -4.756 -2.261 3.281 1.00 90.19 82 PHE A N 1
ATOM 616 C CA . PHE A 1 82 ? -6.170 -2.639 3.230 1.00 90.19 82 PHE A CA 1
ATOM 617 C C . PHE A 1 82 ? -6.541 -3.703 4.265 1.00 90.19 82 PHE A C 1
ATOM 619 O O . PHE A 1 82 ? -7.657 -3.703 4.786 1.00 90.19 82 PHE A O 1
ATOM 626 N N . ARG A 1 83 ? -5.628 -4.613 4.602 1.00 88.38 83 ARG A N 1
ATOM 627 C CA . ARG A 1 83 ? -5.847 -5.576 5.680 1.00 88.38 83 ARG A CA 1
ATOM 628 C C . ARG A 1 83 ? -5.947 -4.869 7.035 1.00 88.38 83 ARG A C 1
ATOM 630 O O . ARG A 1 83 ? -6.935 -5.074 7.732 1.00 88.38 83 ARG A O 1
ATOM 637 N N . GLN A 1 84 ? -5.009 -3.981 7.351 1.00 86.38 84 GLN A N 1
ATOM 638 C CA . GLN A 1 84 ? -4.992 -3.233 8.609 1.00 86.38 84 GLN A CA 1
ATOM 639 C C . GLN A 1 84 ? -6.259 -2.385 8.795 1.00 86.38 84 GLN A C 1
ATOM 641 O O . GLN A 1 84 ? -6.840 -2.364 9.877 1.00 86.38 84 GLN A O 1
ATOM 646 N N . THR A 1 85 ? -6.732 -1.724 7.735 1.00 84.25 85 THR A N 1
ATOM 647 C CA . THR A 1 85 ? -7.978 -0.937 7.800 1.00 84.25 85 THR A CA 1
ATOM 648 C C . THR A 1 85 ? -9.220 -1.801 8.038 1.00 84.25 85 THR A C 1
ATOM 650 O O . THR A 1 85 ? -10.155 -1.354 8.708 1.00 84.25 85 THR A O 1
ATOM 653 N N . ARG A 1 86 ? -9.253 -3.042 7.529 1.00 88.00 86 ARG A N 1
ATOM 654 C CA . ARG A 1 86 ? -10.322 -4.001 7.859 1.00 88.00 86 ARG A CA 1
ATOM 655 C C . ARG A 1 86 ? -10.248 -4.446 9.315 1.00 88.00 86 ARG A C 1
ATOM 657 O O . ARG A 1 86 ? -11.287 -4.479 9.975 1.00 88.00 86 ARG A O 1
ATOM 664 N N . ASP A 1 87 ? -9.053 -4.742 9.810 1.00 85.38 87 ASP A N 1
ATOM 665 C CA . ASP A 1 87 ? -8.848 -5.198 11.187 1.00 85.38 87 ASP A CA 1
ATOM 666 C C . ASP A 1 87 ? -9.270 -4.098 12.188 1.00 85.38 87 ASP A C 1
ATOM 668 O O . ASP A 1 87 ? -10.047 -4.366 13.102 1.00 85.38 87 ASP A O 1
ATOM 672 N N . GLU A 1 88 ? -8.919 -2.829 11.935 1.00 86.25 88 GLU A N 1
ATOM 673 C CA . GLU A 1 88 ? -9.341 -1.675 12.755 1.00 86.25 88 GLU A CA 1
ATOM 674 C C . GLU A 1 88 ? -10.869 -1.529 12.840 1.00 86.25 88 GLU A C 1
ATOM 676 O O . GLU A 1 88 ? -11.423 -1.348 13.927 1.00 86.25 88 GLU A O 1
ATOM 681 N N . LYS A 1 89 ? -11.575 -1.649 11.708 1.00 87.75 89 LYS A N 1
ATOM 682 C CA . LYS A 1 89 ? -13.048 -1.605 11.689 1.00 87.75 89 LYS A CA 1
ATOM 683 C C . LYS A 1 89 ? -13.663 -2.785 12.436 1.00 87.75 89 LYS A C 1
ATOM 685 O O . LYS A 1 89 ? -14.661 -2.610 13.134 1.00 87.75 89 LYS A O 1
ATOM 690 N N . THR A 1 90 ? -13.066 -3.966 12.298 1.00 88.69 90 THR A N 1
ATOM 691 C CA . THR A 1 90 ? -13.546 -5.195 12.940 1.00 88.69 90 THR A CA 1
ATOM 692 C C . THR A 1 90 ? -13.390 -5.108 14.455 1.00 88.69 90 THR A C 1
ATOM 694 O O . THR A 1 90 ? -14.342 -5.380 15.183 1.00 88.69 90 THR A O 1
ATOM 697 N N . GLU A 1 91 ? -12.238 -4.646 14.944 1.00 87.00 91 GLU A N 1
ATOM 698 C CA . GLU A 1 91 ? -12.018 -4.416 16.373 1.00 87.00 91 GLU A CA 1
ATOM 699 C C . GLU A 1 91 ? -12.923 -3.318 16.934 1.00 87.00 91 GLU A C 1
ATOM 701 O O . GLU A 1 91 ? -13.475 -3.477 18.022 1.00 87.00 91 GLU A O 1
ATOM 706 N N . ALA A 1 92 ? -13.096 -2.205 16.214 1.00 87.38 92 ALA A N 1
ATOM 707 C CA . ALA A 1 92 ? -13.973 -1.121 16.651 1.00 87.38 92 ALA A CA 1
ATOM 708 C C . ALA A 1 92 ? -15.425 -1.603 16.798 1.00 87.38 92 ALA A C 1
ATOM 710 O O . ALA A 1 92 ? -16.059 -1.348 17.824 1.00 87.38 92 ALA A O 1
ATOM 711 N N . TRP A 1 93 ? -15.923 -2.356 15.815 1.00 85.19 93 TRP A N 1
ATOM 712 C CA . TRP A 1 93 ? -17.246 -2.970 15.876 1.00 85.19 93 TRP A CA 1
ATOM 713 C C . TRP A 1 93 ? -17.344 -4.008 17.003 1.00 85.19 93 TRP A C 1
ATOM 715 O O . TRP A 1 93 ? -18.311 -3.992 17.760 1.00 85.19 93 TRP A O 1
ATOM 725 N N . ALA A 1 94 ? -16.321 -4.849 17.197 1.00 86.5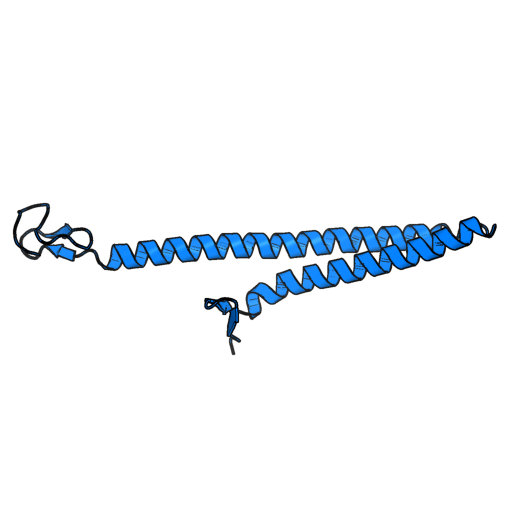6 94 ALA A N 1
ATOM 726 C CA . ALA A 1 94 ? -16.286 -5.826 18.285 1.00 86.56 94 ALA A CA 1
ATOM 727 C C . ALA A 1 94 ? -16.308 -5.162 19.672 1.00 86.56 94 ALA A C 1
ATOM 729 O O . ALA A 1 94 ? -17.043 -5.609 20.548 1.00 86.56 94 ALA A O 1
ATOM 730 N N . ARG A 1 95 ? -15.570 -4.061 19.878 1.00 86.69 95 ARG A N 1
ATOM 731 C CA . ARG A 1 95 ? -15.612 -3.282 21.131 1.00 86.69 95 ARG A CA 1
ATOM 732 C C . ARG A 1 95 ? -16.984 -2.653 21.365 1.00 86.69 95 ARG A C 1
ATOM 734 O O . ARG A 1 95 ? -17.452 -2.619 22.499 1.00 86.69 95 ARG A O 1
ATOM 741 N N . GLN A 1 96 ? -17.635 -2.164 20.308 1.00 85.44 96 GLN A N 1
ATOM 742 C CA . GLN A 1 96 ? -19.005 -1.656 20.401 1.00 85.44 96 GLN A CA 1
ATOM 743 C C . GLN A 1 96 ? -19.989 -2.771 20.769 1.00 85.44 96 GLN A C 1
ATOM 745 O O . GLN A 1 96 ? -20.824 -2.573 21.648 1.00 85.44 96 GLN A O 1
ATOM 750 N N . MET A 1 97 ? -19.858 -3.946 20.152 1.00 79.81 97 MET A N 1
ATOM 751 C CA . MET A 1 97 ? -20.683 -5.121 20.439 1.00 79.81 97 MET A CA 1
ATOM 752 C C . MET A 1 97 ? -20.437 -5.687 21.844 1.00 79.81 97 MET A C 1
ATOM 754 O O . MET A 1 97 ? -21.385 -6.074 22.513 1.00 79.81 97 MET A O 1
ATOM 758 N N . ALA A 1 98 ? -19.200 -5.654 22.347 1.00 81.88 98 ALA A N 1
ATOM 759 C CA . ALA A 1 98 ? -18.868 -6.066 23.715 1.00 81.88 98 ALA A CA 1
ATOM 760 C C . ALA A 1 98 ? -19.525 -5.189 24.796 1.00 81.88 98 ALA A C 1
ATOM 762 O O . ALA A 1 98 ? -19.615 -5.594 25.950 1.00 81.88 98 ALA A O 1
ATOM 763 N N . LYS A 1 99 ? -19.983 -3.988 24.429 1.00 85.69 99 LYS A N 1
ATOM 764 C CA . LYS A 1 99 ? -20.709 -3.077 25.319 1.00 85.69 99 LYS A CA 1
ATOM 765 C C . LYS A 1 99 ? -22.230 -3.303 25.281 1.00 85.69 99 LYS A C 1
ATOM 767 O O . LYS A 1 99 ? -22.967 -2.572 25.937 1.00 85.69 99 LYS A O 1
ATOM 772 N N . TRP A 1 100 ? -22.713 -4.276 24.507 1.00 88.50 100 TRP A N 1
ATOM 773 C CA . TRP A 1 100 ? -24.108 -4.697 24.589 1.00 88.50 100 TRP A CA 1
ATOM 774 C C . TRP A 1 100 ? -24.366 -5.340 25.948 1.00 88.50 100 TRP A C 1
ATOM 776 O O . TRP A 1 100 ? -23.592 -6.185 26.396 1.00 88.50 100 TRP A O 1
ATOM 786 N N . SER A 1 101 ? -25.457 -4.939 26.588 1.00 90.00 101 SER A N 1
ATOM 787 C CA . SER A 1 101 ? -25.918 -5.525 27.841 1.00 90.00 101 SER A CA 1
ATOM 788 C C . SER A 1 101 ? -27.104 -6.443 27.580 1.00 90.00 101 SER A C 1
ATOM 790 O O . SER A 1 101 ? -27.920 -6.206 26.690 1.00 90.00 101 SER A O 1
ATOM 792 N N . GLU A 1 102 ? -27.204 -7.517 28.350 1.00 93.81 102 GLU A N 1
ATOM 793 C CA . GLU A 1 102 ? -28.375 -8.387 28.343 1.00 93.81 102 GLU A CA 1
ATOM 794 C C . GLU A 1 102 ? -29.266 -8.013 29.525 1.00 93.81 102 GLU A C 1
ATOM 796 O O . GLU A 1 102 ? -28.781 -7.839 30.642 1.00 93.81 102 GLU A O 1
ATOM 801 N N . CYS A 1 103 ? -30.559 -7.820 29.272 1.00 95.31 103 CYS A N 1
ATOM 802 C CA . CYS A 1 103 ? -31.501 -7.424 30.308 1.00 95.31 103 CYS A CA 1
ATOM 803 C C . CYS A 1 103 ? -31.686 -8.567 31.321 1.00 95.31 103 CYS A C 1
ATOM 805 O O . CYS A 1 103 ? -32.048 -9.668 30.900 1.00 95.31 103 CYS A O 1
ATOM 807 N N . PRO A 1 104 ? -31.526 -8.320 32.633 1.00 93.19 104 PRO A N 1
ATOM 808 C CA . PRO A 1 104 ? -31.657 -9.366 33.647 1.00 93.19 104 PRO A CA 1
ATOM 809 C C . PRO A 1 104 ? -33.092 -9.893 33.799 1.00 93.19 104 PRO A C 1
ATOM 811 O O . PRO A 1 104 ? -33.276 -11.024 34.233 1.00 93.19 104 PRO A O 1
ATOM 814 N N . GLU A 1 105 ? -34.102 -9.105 33.417 1.00 96.38 105 GLU A N 1
ATOM 815 C CA . GLU A 1 105 ? -35.517 -9.474 33.568 1.00 96.38 105 GLU A CA 1
ATOM 816 C C . GLU A 1 105 ? -36.053 -10.313 32.403 1.00 96.38 105 GLU A C 1
ATOM 818 O O . GLU A 1 105 ? -36.830 -11.242 32.600 1.00 96.38 105 GLU A O 1
ATOM 823 N N . CYS A 1 106 ? -35.670 -9.987 31.164 1.00 96.25 106 CYS A N 1
ATOM 824 C CA . CYS A 1 106 ? -36.262 -10.611 29.975 1.00 96.25 106 CYS A CA 1
ATOM 825 C C . CYS A 1 106 ? -35.250 -11.210 28.991 1.00 96.25 106 CYS A C 1
ATOM 827 O O . CYS A 1 106 ? -35.656 -11.731 27.953 1.00 96.25 106 CYS A O 1
ATOM 829 N N . GLY A 1 107 ? -33.946 -11.112 29.268 1.00 93.75 107 GLY A N 1
ATOM 830 C CA . GLY A 1 107 ? -32.885 -11.629 28.394 1.00 93.75 107 GLY A CA 1
ATOM 831 C C . GLY A 1 107 ? -32.709 -10.859 27.078 1.00 93.75 107 GLY A C 1
ATOM 832 O O . GLY A 1 107 ? -31.974 -11.288 26.191 1.00 93.75 107 GLY A O 1
ATOM 833 N N . HIS A 1 108 ? -33.387 -9.720 26.894 1.00 95.38 108 HIS A N 1
ATOM 834 C CA . HIS A 1 108 ? -33.245 -8.934 25.670 1.00 95.38 108 HIS A CA 1
ATOM 835 C C . HIS A 1 108 ? -31.854 -8.296 25.588 1.00 95.38 108 HIS A C 1
ATOM 837 O O . HIS A 1 108 ? -31.386 -7.680 26.547 1.00 95.38 108 HIS A O 1
ATOM 843 N N . LYS A 1 109 ? -31.206 -8.400 24.424 1.00 94.44 109 LYS A N 1
ATOM 844 C CA . LYS A 1 109 ? -29.890 -7.804 24.180 1.00 94.44 109 LYS A CA 1
ATOM 845 C C . LYS A 1 109 ? -30.040 -6.350 23.756 1.00 94.44 109 LYS A C 1
ATOM 847 O O . LYS A 1 109 ? -30.579 -6.062 22.690 1.00 94.44 109 LYS A O 1
ATOM 852 N N . ASN A 1 110 ? -29.550 -5.447 24.591 1.00 92.81 110 ASN A N 1
ATOM 853 C CA . ASN A 1 110 ? -29.642 -4.014 24.397 1.00 92.81 110 ASN A CA 1
ATOM 854 C C . ASN A 1 110 ? -28.296 -3.452 23.921 1.00 92.81 110 ASN A C 1
ATOM 856 O O . ASN A 1 110 ? -27.250 -3.772 24.495 1.00 92.81 110 ASN A O 1
ATOM 860 N N . PRO A 1 111 ? -28.295 -2.608 22.878 1.00 90.50 111 PRO A N 1
ATOM 861 C CA . PRO A 1 111 ? -27.079 -1.960 22.421 1.00 90.50 111 PRO A CA 1
ATOM 862 C C . PRO A 1 111 ? -26.562 -0.948 23.459 1.00 90.50 111 PRO A C 1
ATOM 864 O O . PRO A 1 111 ? -27.312 -0.467 24.315 1.00 90.50 111 PRO A O 1
ATOM 867 N N . PRO A 1 112 ? -25.270 -0.588 23.396 1.00 89.12 112 PRO A N 1
ATOM 868 C CA . PRO A 1 112 ? -24.655 0.295 24.372 1.00 89.12 112 PRO A CA 1
ATOM 869 C C . PRO A 1 112 ? -25.323 1.668 24.433 1.00 89.12 112 PRO A C 1
ATOM 871 O O . PRO A 1 112 ? -25.569 2.299 23.408 1.00 89.12 112 PRO A O 1
ATOM 874 N N . GLY A 1 113 ? -25.512 2.174 25.652 1.00 86.62 113 GLY A N 1
ATOM 875 C CA . GLY A 1 113 ? -26.069 3.508 25.903 1.00 86.62 113 GLY A CA 1
ATOM 876 C C . GLY A 1 113 ? -27.584 3.536 26.120 1.00 86.62 113 GLY A C 1
ATOM 877 O O . GLY A 1 113 ? -28.125 4.608 26.387 1.00 86.62 113 GLY A O 1
ATOM 878 N N . PHE A 1 114 ? -28.262 2.389 26.054 1.00 89.19 114 PHE A N 1
ATOM 879 C CA . PHE A 1 114 ? -29.659 2.271 26.464 1.00 89.19 114 PHE A CA 1
ATOM 880 C C . PHE A 1 114 ? -29.761 2.340 27.991 1.00 89.19 114 PHE A C 1
ATOM 882 O O . PHE A 1 114 ? -29.071 1.604 28.688 1.00 89.19 114 PHE A O 1
ATOM 889 N N . LYS A 1 115 ? -30.615 3.237 28.501 1.00 90.94 115 LYS A N 1
ATOM 890 C CA . LYS A 1 115 ? -30.940 3.335 29.938 1.00 90.94 115 LYS A CA 1
ATOM 891 C C . LYS A 1 115 ? -32.060 2.381 30.355 1.00 90.94 115 LYS A C 1
ATOM 893 O O . LYS A 1 115 ? -32.136 1.992 31.508 1.00 90.94 115 LYS A O 1
ATOM 898 N N . TYR A 1 116 ? -32.926 2.029 29.407 1.00 94.69 116 TYR A N 1
ATOM 899 C CA . TYR A 1 116 ? -34.069 1.146 29.608 1.00 94.69 116 TYR A CA 1
ATOM 900 C C . TYR A 1 116 ? -34.069 0.052 28.543 1.00 94.69 116 TYR A C 1
ATOM 902 O O . TYR A 1 116 ? -33.646 0.280 27.407 1.00 94.69 116 TYR A O 1
ATOM 910 N N . CYS A 1 117 ? -34.556 -1.127 28.908 1.00 95.69 117 CYS A N 1
ATOM 911 C CA . CYS A 1 117 ? -34.634 -2.300 28.058 1.00 95.69 117 CYS A CA 1
ATOM 912 C C . CYS A 1 117 ? -35.621 -2.081 26.908 1.00 95.69 117 CYS A C 1
ATOM 914 O O . CYS A 1 117 ? -36.795 -1.799 27.139 1.00 95.69 117 CYS A O 1
ATOM 916 N N . GLY A 1 118 ? -35.185 -2.297 25.667 1.00 93.88 118 GLY A N 1
ATOM 917 C CA . GLY A 1 118 ? -36.045 -2.212 24.483 1.00 93.88 118 GLY A CA 1
ATOM 918 C C . GLY A 1 118 ? -37.128 -3.298 24.401 1.00 93.88 118 GLY A C 1
ATOM 919 O O . GLY A 1 118 ? -38.070 -3.148 23.629 1.00 93.88 118 GLY A O 1
ATOM 920 N N . GLY A 1 119 ? -37.014 -4.376 25.188 1.00 95.56 119 GLY A N 1
ATOM 921 C CA . GLY A 1 119 ? -37.987 -5.473 25.223 1.00 95.56 119 GLY A CA 1
ATOM 922 C C . GLY A 1 119 ? -39.089 -5.311 26.276 1.00 95.56 119 GLY A C 1
ATOM 923 O O . GLY A 1 119 ? -40.250 -5.577 25.986 1.00 95.56 119 GLY A O 1
ATOM 924 N N . CYS A 1 120 ? -38.738 -4.887 27.497 1.00 96.31 120 CYS A N 1
ATOM 925 C CA . CYS A 1 120 ? -39.678 -4.811 28.629 1.00 96.31 120 CYS A CA 1
ATOM 926 C C . CYS A 1 120 ? -39.688 -3.463 29.374 1.00 96.31 120 CYS A C 1
ATOM 928 O O . CYS A 1 120 ? -40.382 -3.338 30.378 1.00 96.31 120 CYS A O 1
ATOM 930 N N . ALA A 1 121 ? -38.938 -2.462 28.901 1.00 94.62 121 ALA A N 1
ATOM 931 C CA . ALA A 1 121 ? -38.859 -1.105 29.455 1.00 94.62 121 ALA A CA 1
ATOM 932 C C . ALA A 1 121 ? -38.326 -0.964 30.900 1.00 94.62 121 ALA A C 1
ATOM 934 O O . ALA A 1 121 ? -38.339 0.143 31.436 1.00 94.62 121 ALA A O 1
ATOM 935 N N . VAL A 1 122 ? -37.806 -2.031 31.519 1.00 95.69 122 VAL A N 1
ATOM 936 C CA . VAL A 1 122 ? -37.090 -1.949 32.810 1.00 95.69 122 VAL A CA 1
ATOM 937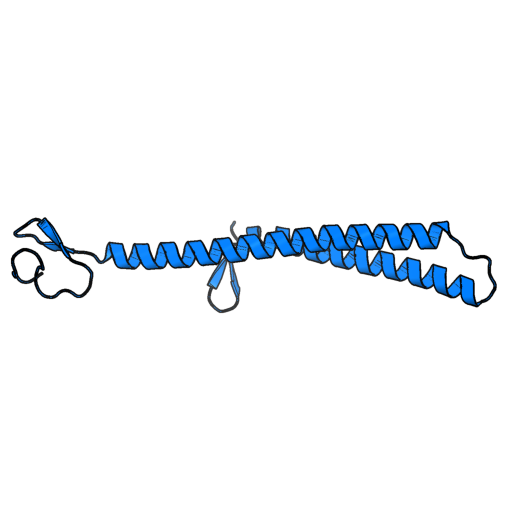 C C . VAL A 1 122 ? -35.746 -1.226 32.660 1.00 95.69 122 VAL A C 1
ATOM 939 O O . VAL A 1 122 ? -35.181 -1.208 31.571 1.00 95.69 122 VAL A O 1
ATOM 942 N N . GLU A 1 123 ? -35.222 -0.632 33.729 1.00 93.81 123 GLU A N 1
ATOM 943 C CA . GLU A 1 123 ? -33.881 -0.025 33.748 1.00 93.81 123 GLU A CA 1
ATOM 944 C C . GLU A 1 123 ? -32.773 -1.088 33.556 1.00 93.81 123 GLU A C 1
ATOM 946 O O . GLU A 1 123 ? -32.919 -2.216 34.035 1.00 93.81 123 GLU A O 1
ATOM 951 N N . LEU A 1 124 ? -31.716 -0.754 32.794 1.00 85.88 124 LEU A N 1
ATOM 952 C CA . LEU A 1 124 ? -30.615 -1.657 32.389 1.00 85.88 124 LEU A CA 1
ATOM 953 C C . LEU A 1 124 ? -29.326 -1.475 33.191 1.00 85.88 124 LEU A C 1
ATOM 955 O O . LEU A 1 124 ? -28.976 -0.312 33.490 1.00 85.88 124 LEU A O 1
#

Radius of gyration: 28.48 Å; chains: 1; bounding box: 71×22×67 Å